Protein AF-A0AAI8KFH7-F1 (afdb_monomer)

Nearest PDB structures (foldseek):
  5vi0-assembly2_B  TM=5.224E-01  e=2.002E-01  Pseudomonas fluorescens
  5vi0-assembly1_A  TM=5.112E-01  e=5.403E-01  Pseudomonas fluorescens
  9fsm-assembly1_A  TM=3.175E-01  e=8.824E+00  Klebsiella pneumoniae

pLDDT: mean 90.83, std 9.15, range [47.81, 97.38]

Secondary structure (DSSP, 8-state):
--EEEEEEEEEETTEEEEEEEEEESSTTEEEEEEE-SSPPSSSEEEEEEEEEEPSS------EEEEEEEEEE-SS---EEEEEETTEEEEEEEPEEE-

Sequence (98 aa):
MTESKHWTATQTDTLLRVEATVTVANPGVTPLLVPSRIQDKSSNLNLDLVLEQEDGIHLAVMTDKPVVFEKDFGYPVRLVVVLHDGKAIETLRVNAQH

Foldseek 3Di:
DKDKDDWAWEDEQFKIKTKTKIWDQFPQWDWEWDFDPDADPDLETETETDIDGHDDDTDRDTDIDMYMDIDGDPDHRQKYFYDYPNHTPDIYGYHYDD

Organism: NCBI:txid157782

Radius of gyration: 14.19 Å; Cα contacts (8 Å, |Δi|>4): 234; chains: 1; bounding box: 38×22×38 Å

Structure (mmCIF, N/CA/C/O backbone):
data_AF-A0AAI8KFH7-F1
#
_entry.id   AF-A0AAI8KFH7-F1
#
loop_
_atom_site.group_PDB
_atom_site.id
_atom_site.type_symbol
_atom_site.label_atom_id
_atom_site.label_alt_id
_atom_site.label_comp_id
_atom_site.label_asym_id
_atom_site.label_entity_id
_atom_site.label_seq_id
_atom_site.pdbx_PDB_ins_code
_atom_site.Cartn_x
_atom_site.Cartn_y
_atom_site.Cartn_z
_atom_site.occupancy
_atom_site.B_iso_or_equiv
_atom_site.auth_seq_id
_atom_site.auth_comp_id
_atom_site.auth_asym_id
_atom_site.auth_atom_id
_atom_site.pdbx_PDB_model_num
ATOM 1 N N . MET A 1 1 ? -16.855 6.388 5.410 1.00 47.81 1 MET A N 1
ATOM 2 C CA . MET A 1 1 ? -15.842 7.177 4.683 1.00 47.81 1 MET A CA 1
ATOM 3 C C . MET A 1 1 ? -14.502 6.602 5.084 1.00 47.81 1 MET A C 1
ATOM 5 O O . MET A 1 1 ? -14.259 6.520 6.281 1.00 47.81 1 MET A O 1
ATOM 9 N N . THR A 1 2 ? -13.719 6.125 4.123 1.00 61.25 2 THR A N 1
A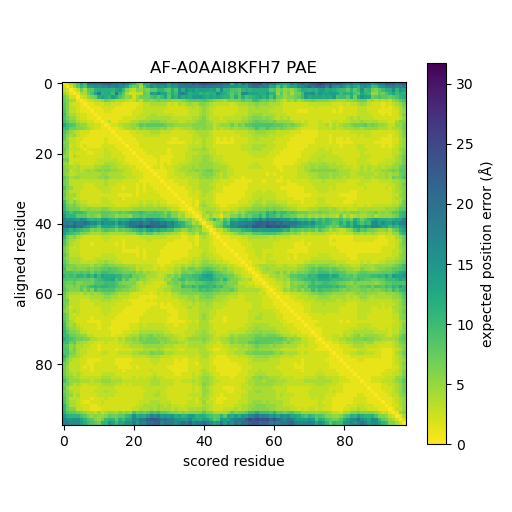TOM 10 C CA . THR A 1 2 ? -12.339 5.687 4.354 1.00 61.25 2 THR A CA 1
ATOM 11 C C . THR A 1 2 ? -11.465 6.866 3.960 1.00 61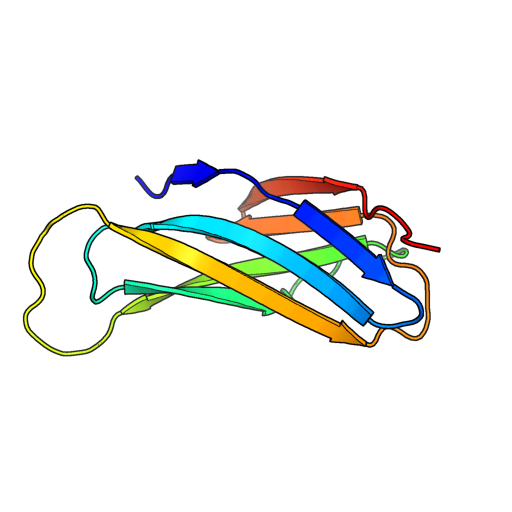.25 2 THR A C 1
ATOM 13 O O . THR A 1 2 ? -11.453 7.246 2.791 1.00 61.25 2 THR A O 1
ATOM 16 N N . GLU A 1 3 ? -10.839 7.513 4.935 1.00 79.00 3 GLU A N 1
ATOM 17 C CA . GLU A 1 3 ? -9.872 8.583 4.682 1.00 79.00 3 GLU A CA 1
ATOM 18 C C . GLU A 1 3 ? -8.470 7.971 4.670 1.00 79.00 3 GLU A C 1
ATOM 20 O O . GLU A 1 3 ? -8.208 6.985 5.357 1.00 79.00 3 GLU A O 1
ATOM 25 N N . SER A 1 4 ? -7.563 8.520 3.870 1.00 82.19 4 SER A N 1
ATOM 26 C CA . SER A 1 4 ? -6.177 8.062 3.813 1.00 82.19 4 SER A CA 1
ATOM 27 C C . SER A 1 4 ? -5.244 9.259 3.782 1.00 82.19 4 SER A C 1
ATOM 29 O O . SER A 1 4 ? -5.526 10.235 3.089 1.00 82.19 4 SER A O 1
ATOM 31 N N . LYS A 1 5 ? -4.139 9.182 4.521 1.00 85.19 5 LYS A N 1
ATOM 32 C CA . LYS A 1 5 ? -3.194 10.285 4.714 1.00 85.19 5 LYS A CA 1
ATOM 33 C C . LYS A 1 5 ? -1.755 9.780 4.723 1.00 85.19 5 LYS A C 1
ATOM 35 O O . LYS A 1 5 ? -1.492 8.624 5.052 1.00 85.19 5 LYS A O 1
ATOM 40 N N . HIS A 1 6 ? -0.830 10.685 4.406 1.00 91.12 6 HIS A N 1
ATOM 41 C CA . HIS A 1 6 ? 0.620 10.448 4.427 1.00 91.12 6 HIS A CA 1
ATOM 42 C C . HIS A 1 6 ? 1.096 9.338 3.487 1.00 91.12 6 HIS A C 1
ATOM 44 O O . HIS A 1 6 ? 2.012 8.597 3.824 1.00 91.12 6 HIS A O 1
ATOM 50 N N . TRP A 1 7 ? 0.484 9.239 2.307 1.00 94.06 7 TRP A N 1
ATOM 51 C CA . TRP A 1 7 ? 0.967 8.334 1.277 1.00 94.06 7 TRP A CA 1
ATOM 52 C C . TRP A 1 7 ? 2.389 8.683 0.845 1.00 94.06 7 TRP A C 1
ATOM 54 O O . TRP A 1 7 ? 2.678 9.822 0.468 1.00 94.06 7 TRP A O 1
ATOM 64 N N . THR A 1 8 ? 3.262 7.684 0.852 1.00 95.50 8 THR A N 1
ATOM 65 C CA . THR A 1 8 ? 4.618 7.784 0.320 1.00 95.50 8 THR A CA 1
ATOM 66 C C . THR A 1 8 ? 4.927 6.572 -0.549 1.00 95.50 8 THR A C 1
ATOM 68 O O . THR A 1 8 ? 4.395 5.480 -0.348 1.00 95.50 8 THR A O 1
ATOM 71 N N . ALA A 1 9 ? 5.772 6.784 -1.555 1.00 96.44 9 ALA A N 1
ATOM 72 C CA . ALA A 1 9 ? 6.331 5.721 -2.373 1.00 96.44 9 ALA A CA 1
ATOM 73 C C . ALA A 1 9 ? 7.831 5.970 -2.542 1.00 96.44 9 ALA A C 1
ATOM 75 O O . ALA A 1 9 ? 8.248 7.018 -3.050 1.00 96.44 9 ALA A O 1
ATOM 76 N N . THR A 1 10 ? 8.642 5.013 -2.113 1.00 95.56 10 THR A N 1
ATOM 77 C CA . THR A 1 10 ? 10.099 5.055 -2.234 1.00 95.56 10 THR A CA 1
ATOM 78 C C . THR A 1 10 ? 10.595 3.778 -2.880 1.00 95.56 10 THR A C 1
ATOM 80 O O . THR A 1 10 ? 10.028 2.705 -2.682 1.00 95.56 10 THR A O 1
ATOM 83 N N . GLN A 1 11 ? 11.650 3.891 -3.678 1.00 94.31 11 GLN A N 1
ATOM 84 C CA . GLN A 1 11 ? 12.362 2.729 -4.186 1.00 94.31 11 GLN A CA 1
ATOM 85 C C . GLN A 1 11 ? 13.836 2.855 -3.822 1.00 94.31 11 GLN A C 1
ATOM 87 O O . GLN A 1 11 ? 14.474 3.852 -4.169 1.00 94.31 11 GLN A O 1
ATOM 92 N N . THR A 1 12 ? 14.347 1.843 -3.127 1.00 93.12 12 THR A N 1
ATOM 93 C CA . THR A 1 12 ? 15.757 1.718 -2.744 1.00 93.12 12 THR A CA 1
ATOM 94 C C . THR A 1 12 ? 16.301 0.480 -3.438 1.00 93.12 12 THR A C 1
ATOM 96 O O . THR A 1 12 ? 15.806 -0.624 -3.210 1.00 93.12 12 THR A O 1
ATOM 99 N N . ASP A 1 13 ? 17.265 0.666 -4.337 1.00 89.56 13 ASP A N 1
ATOM 100 C CA . ASP A 1 13 ? 17.708 -0.359 -5.289 1.00 89.56 13 ASP A CA 1
ATOM 101 C C . ASP A 1 13 ? 16.529 -0.988 -6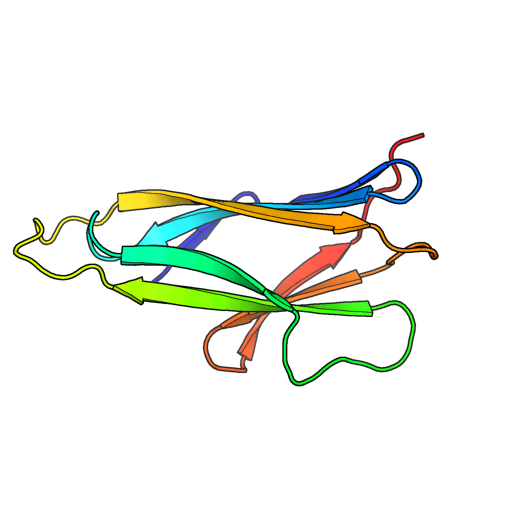.062 1.00 89.56 13 ASP A C 1
ATOM 103 O O . ASP A 1 13 ? 15.923 -0.347 -6.925 1.00 89.56 13 ASP A O 1
ATOM 107 N N . THR A 1 14 ? 16.189 -2.244 -5.763 1.00 91.69 14 THR A N 1
ATOM 108 C CA . THR A 1 14 ? 15.065 -2.970 -6.367 1.00 91.69 14 THR A CA 1
ATOM 109 C C . THR A 1 14 ? 13.796 -2.909 -5.531 1.00 91.69 14 THR A C 1
ATOM 111 O O . THR A 1 14 ? 12.714 -3.115 -6.078 1.00 91.69 14 THR A O 1
ATOM 114 N N . LEU A 1 15 ? 13.887 -2.602 -4.237 1.00 95.38 15 LEU A N 1
ATOM 115 C CA . LEU A 1 15 ? 12.758 -2.687 -3.322 1.00 95.38 15 LEU A CA 1
ATOM 116 C C . LEU A 1 15 ? 11.887 -1.437 -3.433 1.00 95.38 15 LEU A C 1
ATOM 118 O O . LEU A 1 15 ? 12.291 -0.351 -3.018 1.00 95.38 15 LEU A O 1
ATOM 122 N N . LEU A 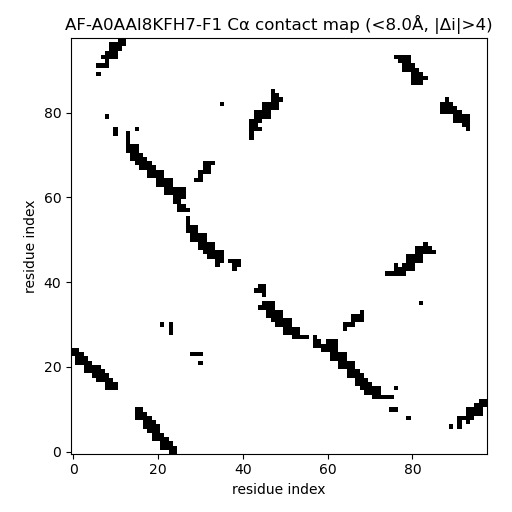1 16 ? 10.674 -1.594 -3.964 1.00 95.88 16 LEU A N 1
ATOM 123 C CA . LEU A 1 16 ? 9.635 -0.575 -3.882 1.00 95.88 16 LEU A CA 1
ATOM 124 C C . LEU A 1 16 ? 8.877 -0.740 -2.565 1.00 95.88 16 LEU A C 1
ATOM 126 O O . LEU A 1 16 ? 8.358 -1.823 -2.288 1.00 95.88 16 LEU A O 1
ATOM 130 N N . ARG A 1 17 ? 8.736 0.357 -1.823 1.00 97.12 17 ARG A N 1
ATOM 131 C CA . ARG A 1 17 ? 7.888 0.472 -0.641 1.00 97.12 17 ARG A CA 1
ATOM 132 C C . ARG A 1 17 ? 6.838 1.555 -0.850 1.00 97.12 17 ARG A C 1
ATOM 134 O O . ARG A 1 17 ? 7.155 2.669 -1.262 1.00 97.12 17 ARG A O 1
ATOM 141 N N . VAL A 1 18 ? 5.588 1.226 -0.550 1.00 97.06 18 VAL A N 1
ATOM 142 C CA . VAL A 1 18 ? 4.462 2.164 -0.530 1.00 97.06 18 VAL A CA 1
ATOM 143 C C . VAL A 1 18 ? 3.795 2.063 0.826 1.00 97.06 18 VAL A C 1
ATOM 145 O O . VAL A 1 18 ? 3.417 0.969 1.236 1.00 97.06 18 VAL A O 1
ATOM 148 N N . GLU A 1 19 ? 3.645 3.180 1.524 1.00 96.81 19 GLU A N 1
ATOM 149 C CA . GLU A 1 19 ? 3.053 3.194 2.860 1.00 96.81 19 GLU A CA 1
ATOM 150 C C . GLU A 1 19 ? 2.144 4.399 3.080 1.00 96.81 19 GLU A C 1
ATOM 152 O O . GLU A 1 19 ? 2.308 5.449 2.457 1.00 96.81 19 GLU A O 1
ATOM 157 N N . ALA A 1 20 ? 1.163 4.223 3.961 1.00 96.50 20 ALA A N 1
ATOM 158 C CA . ALA A 1 20 ? 0.242 5.270 4.378 1.00 96.50 20 ALA A CA 1
ATOM 159 C C . ALA A 1 20 ? -0.453 4.910 5.693 1.00 96.50 20 ALA A C 1
ATOM 161 O O . ALA A 1 20 ? -0.312 3.810 6.228 1.00 96.50 20 ALA A O 1
ATOM 162 N N . THR A 1 21 ? -1.264 5.842 6.190 1.00 96.25 21 THR A N 1
ATOM 163 C CA . THR A 1 21 ? -2.269 5.573 7.222 1.00 96.25 21 THR A CA 1
ATOM 164 C C . THR A 1 21 ? -3.662 5.661 6.612 1.00 96.25 21 THR A C 1
ATOM 166 O O . THR A 1 21 ? -3.996 6.655 5.966 1.00 96.25 21 THR A O 1
ATOM 169 N N . VAL A 1 22 ? -4.478 4.635 6.840 1.00 95.38 22 VAL A N 1
ATOM 170 C CA . VAL A 1 22 ? -5.862 4.533 6.371 1.00 95.38 22 VAL A CA 1
ATOM 171 C C . VAL A 1 22 ? -6.795 4.498 7.574 1.00 95.38 22 VAL A C 1
ATOM 173 O O . VAL A 1 22 ? -6.651 3.662 8.465 1.00 95.38 22 VAL A O 1
ATOM 176 N N . THR A 1 23 ? -7.772 5.396 7.595 1.00 95.12 23 THR A N 1
ATOM 177 C CA . THR A 1 23 ? -8.829 5.421 8.600 1.00 95.12 23 THR A CA 1
ATOM 178 C C . THR A 1 23 ? -9.930 4.448 8.198 1.00 95.12 23 THR A C 1
ATOM 180 O O . THR A 1 23 ? -10.629 4.649 7.203 1.00 95.12 23 THR A O 1
ATOM 183 N N . VAL A 1 24 ? -10.101 3.391 8.985 1.00 94.25 24 VAL A N 1
ATOM 184 C CA . VAL A 1 24 ? -11.101 2.341 8.777 1.00 94.25 24 VAL A CA 1
ATOM 185 C C . VAL A 1 24 ? -12.277 2.488 9.742 1.00 94.25 24 VAL A C 1
ATOM 187 O O . VAL A 1 24 ? -12.189 3.164 10.765 1.00 94.25 24 VAL A O 1
ATOM 190 N N . ALA A 1 25 ? -13.402 1.847 9.421 1.00 93.00 25 ALA A N 1
ATOM 191 C CA . ALA A 1 25 ? -14.652 2.003 10.168 1.00 93.00 25 ALA A CA 1
ATOM 192 C C . ALA A 1 25 ? -14.616 1.428 11.597 1.00 93.00 25 ALA A C 1
ATOM 194 O O . ALA A 1 25 ? -15.384 1.868 12.450 1.00 93.00 25 ALA A O 1
ATOM 195 N N . ASN A 1 26 ? -13.781 0.417 11.835 1.00 94.19 26 ASN A N 1
ATOM 196 C CA . ASN A 1 26 ? -13.618 -0.264 13.117 1.00 94.19 26 ASN A CA 1
ATOM 197 C C . ASN A 1 26 ? -12.262 -0.995 13.152 1.00 94.19 26 ASN A C 1
ATOM 199 O O . ASN A 1 26 ? -11.690 -1.259 12.089 1.00 94.19 26 ASN A O 1
ATOM 203 N N . PRO A 1 27 ? -11.742 -1.355 14.339 1.00 94.19 27 PRO A N 1
ATOM 204 C CA . PRO A 1 27 ? -10.470 -2.062 14.459 1.00 94.19 27 PRO A CA 1
ATOM 205 C C . PRO A 1 27 ? -10.476 -3.474 13.857 1.00 94.19 27 PRO A C 1
ATOM 207 O O . PRO A 1 27 ? -9.397 -4.006 13.629 1.00 94.19 27 PRO A O 1
ATOM 210 N N . GLY A 1 28 ? -11.634 -4.061 13.549 1.00 95.62 28 GLY A N 1
ATOM 211 C CA . GLY A 1 28 ? -11.738 -5.340 12.841 1.00 95.62 28 GLY A CA 1
ATOM 212 C C . GLY A 1 28 ? -11.586 -5.242 11.327 1.00 95.62 28 GLY A C 1
ATOM 213 O O . GLY A 1 28 ? -11.643 -6.254 10.647 1.00 95.62 28 GLY A O 1
ATOM 214 N N . VAL A 1 29 ? -11.416 -4.044 10.761 1.00 95.69 29 VAL A N 1
ATOM 215 C CA . VAL A 1 29 ? -11.144 -3.875 9.327 1.00 95.69 29 VAL A CA 1
ATOM 216 C C . VAL A 1 29 ? -9.649 -3.709 9.121 1.00 95.69 29 VAL A C 1
ATOM 218 O O . VAL A 1 29 ? -9.057 -2.796 9.688 1.00 95.69 29 VAL A O 1
ATOM 221 N N . THR A 1 30 ? -9.024 -4.552 8.315 1.00 95.94 30 THR A N 1
ATOM 222 C CA . THR A 1 30 ? -7.591 -4.525 8.023 1.00 95.94 30 THR A CA 1
ATOM 223 C C . THR A 1 30 ? -7.356 -4.027 6.592 1.00 95.94 30 THR A C 1
ATOM 225 O O . THR A 1 30 ? -7.802 -4.667 5.640 1.00 95.94 30 THR A O 1
ATOM 228 N N . PRO A 1 31 ? -6.705 -2.859 6.413 1.00 96.69 31 PRO A N 1
ATOM 229 C CA . PRO A 1 31 ? -6.364 -2.348 5.095 1.00 96.69 31 PRO A CA 1
ATOM 230 C C . PRO A 1 31 ? -5.130 -3.067 4.546 1.00 96.69 31 PRO A C 1
ATOM 232 O O . PRO A 1 31 ? -4.123 -3.208 5.239 1.00 96.69 31 PRO A O 1
ATOM 235 N N . LEU A 1 32 ? -5.189 -3.467 3.282 1.00 97.06 32 LEU A N 1
ATOM 236 C CA . LEU A 1 32 ? -4.104 -4.119 2.561 1.00 97.06 32 LEU A CA 1
ATOM 237 C C . LEU A 1 32 ? -3.899 -3.448 1.211 1.00 97.06 32 LEU A C 1
ATOM 239 O O . LEU A 1 32 ? -4.855 -3.090 0.530 1.00 97.06 32 LEU A O 1
ATOM 243 N N . LEU A 1 33 ? -2.641 -3.322 0.806 1.00 97.25 33 LEU A N 1
ATOM 244 C CA . LEU A 1 33 ? -2.277 -2.940 -0.550 1.00 97.25 33 LEU A CA 1
ATOM 245 C C . LEU A 1 33 ? -1.870 -4.191 -1.317 1.00 97.25 33 LEU A C 1
ATOM 247 O O . LEU A 1 33 ? -0.960 -4.912 -0.908 1.00 97.25 33 LEU A O 1
ATOM 251 N N . VAL A 1 34 ? -2.518 -4.428 -2.451 1.00 96.31 34 VAL A N 1
ATOM 252 C CA . VAL A 1 34 ? -2.213 -5.561 -3.328 1.00 96.31 34 VAL A CA 1
ATOM 253 C C . VAL A 1 34 ? -2.013 -5.080 -4.763 1.00 96.31 34 VAL A C 1
ATOM 255 O O . VAL A 1 34 ? -2.614 -4.083 -5.156 1.00 96.31 34 VAL A O 1
ATOM 258 N N . PRO A 1 35 ? -1.190 -5.748 -5.590 1.00 95.25 35 PRO A N 1
ATOM 259 C CA . PRO A 1 35 ? -1.082 -5.393 -6.999 1.00 95.25 35 PRO A CA 1
ATOM 260 C C . PRO A 1 35 ? -2.445 -5.502 -7.680 1.00 95.25 35 PRO A C 1
ATOM 262 O O . PRO A 1 35 ? -3.083 -6.556 -7.624 1.0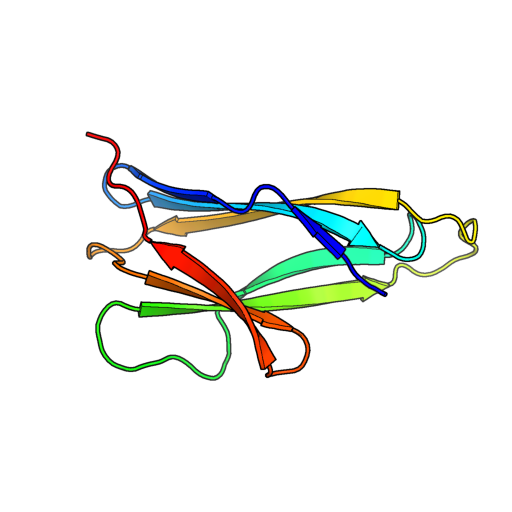0 95.25 35 PRO A O 1
ATOM 265 N N . SER A 1 36 ? -2.876 -4.430 -8.343 1.00 93.88 36 SER A N 1
ATOM 266 C CA . SER A 1 36 ? -4.167 -4.433 -9.019 1.00 93.88 36 SER A CA 1
ATOM 267 C C . SER A 1 36 ? -4.197 -5.436 -10.167 1.00 93.88 36 SER A C 1
ATOM 269 O O . SER A 1 36 ? -3.201 -5.647 -10.867 1.00 93.88 36 SER A O 1
ATOM 271 N N . ARG A 1 37 ? -5.365 -6.036 -10.413 1.00 88.12 37 ARG A N 1
ATOM 272 C CA . ARG A 1 37 ? -5.569 -6.879 -11.605 1.00 88.12 37 ARG A CA 1
ATOM 273 C C . ARG A 1 37 ? -5.435 -6.076 -12.896 1.00 88.12 37 ARG A C 1
ATOM 275 O O . ARG A 1 37 ? -5.043 -6.629 -13.921 1.00 88.12 37 ARG A O 1
ATOM 282 N N . ILE A 1 38 ? -5.771 -4.788 -12.844 1.00 83.44 38 ILE A N 1
ATOM 283 C CA . ILE A 1 38 ? -5.647 -3.867 -13.968 1.00 83.44 38 ILE A CA 1
ATOM 284 C C . ILE A 1 38 ? -4.349 -3.093 -13.778 1.00 83.44 38 ILE A C 1
ATOM 286 O O . ILE A 1 38 ? -4.279 -2.143 -13.001 1.00 83.44 38 ILE A O 1
ATOM 290 N N . GLN A 1 39 ? -3.313 -3.505 -14.499 1.00 89.06 39 GLN A N 1
ATOM 291 C CA . GLN A 1 39 ? -2.059 -2.765 -14.557 1.00 89.06 39 GLN A CA 1
ATOM 292 C C . GLN A 1 39 ? -2.056 -1.833 -15.762 1.00 89.06 39 GLN A C 1
ATOM 294 O O . GLN A 1 39 ? -2.521 -2.193 -16.847 1.00 89.06 39 GLN A O 1
ATOM 299 N N . ASP A 1 40 ? -1.511 -0.639 -15.562 1.00 76.38 40 ASP A N 1
ATOM 300 C CA . ASP A 1 40 ? -1.182 0.246 -16.667 1.00 76.38 40 ASP A CA 1
ATOM 301 C C . ASP A 1 40 ? 0.046 -0.295 -17.419 1.00 76.38 40 ASP A C 1
ATOM 303 O O . ASP A 1 40 ? 0.895 -1.004 -16.870 1.00 76.38 40 ASP A O 1
ATOM 307 N N . LYS A 1 41 ? 0.147 0.023 -18.706 1.00 65.62 41 LYS A N 1
ATOM 308 C CA . LYS A 1 41 ? 1.338 -0.275 -19.496 1.00 65.62 41 LYS A CA 1
ATOM 309 C C . LYS A 1 41 ? 2.281 0.912 -19.343 1.00 65.62 41 LYS A C 1
ATOM 311 O O . LYS A 1 41 ? 1.860 2.041 -19.560 1.00 65.62 41 LYS A O 1
ATOM 316 N N . SER A 1 42 ? 3.566 0.636 -19.095 1.00 67.75 42 SER A N 1
ATOM 317 C CA . SER A 1 42 ? 4.693 1.594 -18.975 1.00 67.75 42 SER A CA 1
ATOM 318 C C . SER A 1 42 ? 5.033 2.003 -17.536 1.00 67.75 42 SER A C 1
ATOM 320 O O . SER A 1 42 ? 4.514 2.995 -17.054 1.00 67.75 42 SER A O 1
ATOM 322 N N . SER A 1 43 ? 5.948 1.274 -16.874 1.00 77.00 43 SER A N 1
ATOM 323 C CA . SER A 1 43 ? 6.653 1.630 -15.610 1.00 77.00 43 SER A CA 1
ATOM 324 C C . SER A 1 43 ? 5.825 2.185 -14.432 1.00 77.00 43 SER A C 1
ATOM 326 O O . SER A 1 43 ? 6.403 2.634 -13.439 1.00 77.00 43 SER A O 1
ATOM 328 N N . ASN A 1 44 ? 4.503 2.131 -14.528 1.00 88.69 44 ASN A N 1
ATOM 329 C CA . ASN A 1 44 ? 3.535 2.516 -13.521 1.00 88.69 44 ASN A CA 1
ATOM 330 C C . ASN A 1 44 ? 3.057 1.247 -12.819 1.00 88.69 44 ASN A C 1
ATOM 332 O O . ASN A 1 44 ? 2.930 0.194 -13.448 1.00 88.69 44 ASN A O 1
ATOM 336 N N . LEU A 1 45 ? 2.796 1.353 -11.523 1.00 94.06 45 LEU A N 1
ATOM 337 C CA . LEU A 1 45 ? 2.243 0.271 -10.728 1.00 94.06 45 LEU A CA 1
ATOM 338 C C . LEU A 1 45 ? 0.886 0.691 -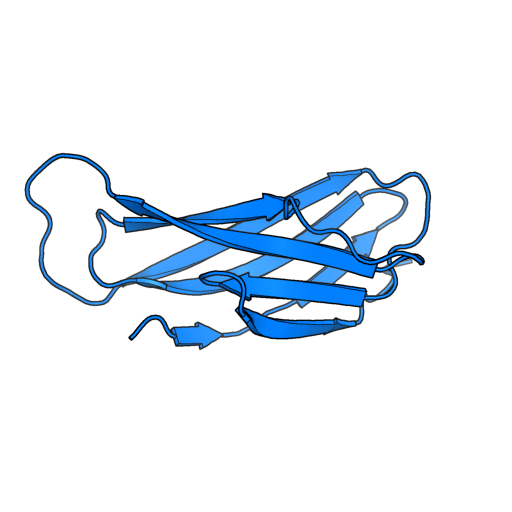10.177 1.00 94.06 45 LEU A C 1
ATOM 340 O O . LEU A 1 45 ? 0.783 1.688 -9.468 1.00 94.06 45 LEU A O 1
ATOM 344 N N . ASN A 1 46 ? -0.137 -0.107 -10.448 1.00 95.50 46 ASN A N 1
ATOM 345 C CA . ASN A 1 46 ? -1.434 0.074 -9.814 1.00 95.50 46 ASN A CA 1
ATOM 346 C C . ASN A 1 46 ? -1.528 -0.844 -8.594 1.00 95.50 46 ASN A C 1
ATOM 348 O O . ASN A 1 46 ? -1.289 -2.052 -8.708 1.00 95.50 46 ASN A O 1
ATOM 352 N N . LEU A 1 47 ? -1.897 -0.285 -7.445 1.00 96.56 47 LEU A N 1
ATOM 353 C CA . LEU A 1 47 ? -2.182 -1.025 -6.219 1.00 96.56 47 LEU A CA 1
ATOM 354 C C . LEU A 1 47 ? -3.657 -0.858 -5.859 1.00 96.56 47 LEU A C 1
ATOM 356 O O . LEU A 1 47 ? -4.149 0.263 -5.834 1.00 96.56 47 LEU A O 1
ATOM 360 N N . ASP A 1 48 ? -4.345 -1.952 -5.555 1.00 96.88 48 ASP A N 1
ATOM 361 C CA . ASP A 1 48 ? -5.677 -1.916 -4.960 1.00 96.88 48 ASP A CA 1
ATOM 362 C C . ASP A 1 48 ? -5.539 -1.856 -3.430 1.00 96.88 48 ASP A C 1
ATOM 364 O O . ASP A 1 48 ? -4.874 -2.698 -2.821 1.00 96.88 48 ASP A O 1
ATOM 368 N N . LEU A 1 49 ? -6.177 -0.864 -2.812 1.00 96.62 49 LEU A N 1
ATOM 369 C CA . LEU A 1 49 ? -6.454 -0.811 -1.384 1.00 96.62 49 LEU A CA 1
ATOM 370 C C . LEU A 1 49 ? -7.689 -1.672 -1.112 1.00 96.62 49 LEU A C 1
ATOM 372 O O . LEU A 1 49 ? -8.809 -1.302 -1.466 1.00 96.62 49 LEU A O 1
ATOM 376 N N . VAL A 1 50 ? -7.474 -2.818 -0.479 1.00 96.19 50 VAL A N 1
ATOM 377 C CA . VAL A 1 50 ? -8.515 -3.763 -0.075 1.00 96.19 50 VAL A CA 1
ATOM 378 C C . VAL A 1 50 ? -8.734 -3.635 1.425 1.00 96.19 50 VAL A C 1
ATOM 380 O O . VAL A 1 50 ? -7.780 -3.534 2.193 1.00 96.19 50 VAL A O 1
ATOM 383 N N . LEU A 1 51 ? -9.996 -3.625 1.848 1.00 95.31 51 LEU A N 1
ATOM 384 C CA . LEU A 1 51 ? -10.375 -3.625 3.256 1.00 95.31 51 LEU A CA 1
ATOM 385 C C . LEU A 1 51 ? -10.926 -5.005 3.606 1.00 95.31 51 LEU A C 1
ATOM 387 O O . LEU A 1 51 ? -12.032 -5.355 3.196 1.00 95.31 51 LEU A O 1
ATOM 391 N N . GLU A 1 52 ? -10.156 -5.788 4.348 1.00 94.94 52 GLU A N 1
ATOM 392 C CA . GLU A 1 52 ? -10.588 -7.103 4.816 1.00 94.94 52 GLU A CA 1
ATOM 393 C C . GLU A 1 52 ? -11.254 -6.967 6.181 1.00 94.94 52 GLU A C 1
ATOM 395 O O . GLU A 1 52 ? -10.711 -6.335 7.084 1.00 94.94 52 GLU A O 1
ATOM 400 N N . GLN A 1 53 ? -12.450 -7.526 6.336 1.00 93.19 53 GLN A N 1
ATOM 401 C CA . GLN A 1 53 ? -13.150 -7.531 7.614 1.00 93.19 53 GLN A CA 1
ATOM 402 C C . GLN A 1 53 ? -12.868 -8.840 8.350 1.00 93.19 53 GLN A C 1
ATOM 404 O O . GLN A 1 53 ? -13.116 -9.919 7.821 1.00 93.19 53 GLN A O 1
ATOM 409 N N . GLU A 1 54 ? -12.373 -8.728 9.576 1.00 91.88 54 GLU A N 1
ATOM 410 C CA . GLU A 1 54 ? -12.211 -9.843 10.497 1.00 91.88 54 GLU A CA 1
ATOM 411 C C . GLU A 1 54 ? -13.562 -10.249 11.091 1.00 91.88 54 GLU A C 1
ATOM 413 O O . GLU A 1 54 ? -14.403 -9.404 11.420 1.00 91.88 54 GLU A O 1
ATOM 418 N N . ASP A 1 55 ? -13.741 -11.553 11.287 1.00 89.56 55 ASP A N 1
ATOM 419 C CA . ASP A 1 55 ? -14.906 -12.091 11.978 1.00 89.56 55 ASP A CA 1
ATOM 420 C C . ASP A 1 55 ? -14.950 -11.624 13.445 1.00 89.56 55 ASP A C 1
ATOM 422 O O . ASP A 1 55 ? -13.925 -11.409 14.096 1.00 89.56 55 ASP A O 1
ATOM 426 N N . GLY A 1 56 ? -16.161 -11.497 13.993 1.00 88.88 56 GLY A N 1
ATOM 427 C CA . GLY A 1 56 ? -16.386 -11.172 15.403 1.00 88.88 56 GLY A CA 1
ATOM 428 C C . GLY A 1 56 ? -17.029 -9.808 15.649 1.00 88.88 56 GLY A C 1
ATOM 429 O O . GLY A 1 56 ? -17.478 -9.114 14.738 1.00 88.88 56 GLY A O 1
ATOM 430 N N . ILE A 1 57 ? -17.137 -9.451 16.931 1.00 88.75 57 ILE A N 1
ATOM 431 C CA . ILE A 1 57 ? -17.747 -8.194 17.372 1.00 88.75 57 ILE A CA 1
ATOM 432 C C . ILE A 1 57 ? -16.639 -7.172 17.590 1.00 88.75 57 ILE A C 1
ATOM 434 O O . ILE A 1 57 ? -15.827 -7.310 18.503 1.00 88.75 57 ILE A O 1
ATOM 438 N N . HIS A 1 58 ? -16.661 -6.114 16.786 1.00 90.81 58 HIS A N 1
ATOM 439 C CA . HIS A 1 58 ? -15.719 -5.003 16.869 1.00 90.81 58 HIS A CA 1
ATOM 440 C C . HIS A 1 58 ? -16.448 -3.726 17.270 1.00 90.81 58 HIS A C 1
ATOM 442 O O . HIS A 1 58 ? -17.598 -3.500 16.889 1.00 90.81 58 HIS A O 1
ATOM 448 N N . LEU A 1 59 ? -15.780 -2.869 18.040 1.00 90.38 59 LEU A N 1
ATOM 449 C CA . LEU A 1 59 ? -16.330 -1.563 18.397 1.00 90.38 59 LEU A CA 1
ATOM 450 C C . LEU A 1 59 ? -16.503 -0.710 17.137 1.00 90.38 59 LEU A C 1
ATOM 452 O O . LEU A 1 59 ? -15.581 -0.598 16.334 1.00 90.38 59 LEU A O 1
ATOM 456 N N . ALA A 1 60 ? -17.660 -0.069 16.978 1.00 90.62 60 ALA A N 1
ATOM 457 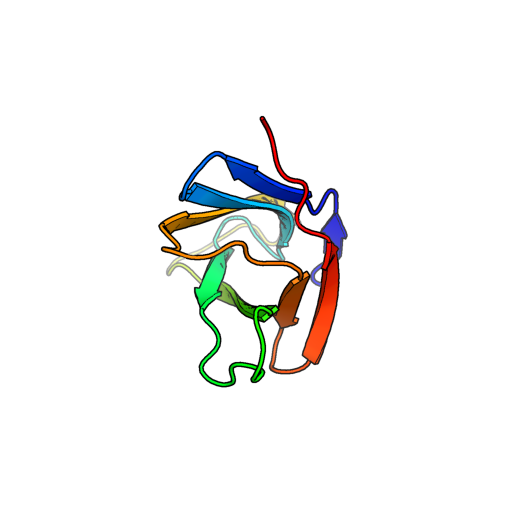C CA . ALA A 1 60 ? -17.945 0.825 15.855 1.00 90.62 60 ALA A CA 1
ATOM 458 C C . ALA A 1 60 ? -17.253 2.190 16.035 1.00 90.62 60 ALA A C 1
ATOM 460 O O . ALA A 1 60 ? -17.905 3.215 16.227 1.00 90.62 60 ALA A O 1
ATOM 461 N N . VAL A 1 61 ? -15.919 2.186 16.029 1.00 94.25 61 VAL A N 1
ATOM 462 C CA . VAL A 1 61 ? -15.073 3.367 16.217 1.00 94.25 61 VAL A CA 1
ATOM 463 C C . VAL A 1 61 ? -14.077 3.497 15.073 1.00 94.25 61 VAL A C 1
ATOM 465 O O . VAL A 1 61 ? -13.323 2.570 14.774 1.00 94.25 61 VAL A O 1
ATOM 468 N N . MET A 1 62 ? -14.048 4.674 14.446 1.00 94.19 62 MET A N 1
ATOM 469 C CA . MET A 1 62 ? -13.078 4.961 13.393 1.00 94.19 62 MET A CA 1
ATOM 470 C C . MET A 1 62 ? -11.660 4.806 13.938 1.00 94.19 62 MET A C 1
ATOM 472 O O . MET A 1 62 ? -11.333 5.339 14.997 1.00 94.19 62 MET A O 1
ATOM 476 N N . THR A 1 63 ? -10.842 4.037 13.229 1.00 94.69 63 THR A N 1
ATOM 477 C CA . THR A 1 63 ? -9.507 3.643 13.682 1.00 94.69 63 THR A CA 1
ATOM 478 C C . THR A 1 63 ? -8.506 3.884 12.566 1.00 94.69 63 THR A C 1
ATOM 480 O O . THR A 1 63 ? -8.715 3.441 11.441 1.00 94.69 63 THR A O 1
ATOM 483 N N . ASP A 1 64 ? -7.409 4.565 12.877 1.00 95.88 64 ASP A N 1
ATOM 484 C CA . ASP A 1 64 ? -6.285 4.716 11.959 1.00 95.88 64 ASP A CA 1
ATOM 485 C C . ASP A 1 64 ? -5.442 3.438 11.966 1.00 95.88 64 ASP A C 1
ATOM 487 O O . ASP A 1 64 ? -4.999 2.982 13.022 1.00 95.88 64 ASP A O 1
ATOM 491 N N . LYS A 1 65 ? -5.209 2.862 10.786 1.00 95.31 65 LYS A N 1
ATOM 492 C CA . LYS A 1 65 ? -4.347 1.694 10.604 1.00 95.31 65 LYS A CA 1
ATOM 493 C C . LYS A 1 65 ? -3.260 1.974 9.567 1.00 95.31 65 LYS A C 1
ATOM 495 O O . LYS A 1 65 ? -3.556 2.563 8.524 1.00 95.31 65 LYS A O 1
ATOM 500 N N . PRO A 1 66 ? -2.009 1.557 9.822 1.00 96.25 66 PRO A N 1
ATOM 501 C CA . PRO A 1 66 ? -0.968 1.631 8.812 1.00 96.25 66 PRO A CA 1
ATOM 502 C C . PRO A 1 66 ? -1.253 0.617 7.703 1.00 96.25 66 PRO A C 1
ATOM 504 O O . PRO A 1 66 ? -1.775 -0.468 7.957 1.00 96.25 66 PRO A O 1
ATOM 507 N N . VAL A 1 67 ? -0.864 0.961 6.482 1.00 96.75 67 VAL A N 1
ATOM 508 C CA . VAL A 1 67 ? -0.822 0.032 5.355 1.00 96.75 67 VAL A CA 1
ATOM 509 C C . VAL A 1 67 ? 0.538 0.141 4.687 1.00 96.75 67 VAL A C 1
ATOM 511 O O . VAL A 1 67 ? 1.066 1.242 4.533 1.00 96.75 67 VAL A O 1
ATOM 514 N N . VAL A 1 68 ? 1.117 -1.004 4.329 1.00 97.19 68 VAL A N 1
ATOM 515 C CA . VAL A 1 68 ? 2.442 -1.091 3.711 1.00 97.19 68 VAL A CA 1
ATOM 516 C C . VAL A 1 68 ? 2.402 -2.129 2.596 1.00 97.19 68 VAL A C 1
ATOM 518 O O . VAL A 1 68 ? 1.859 -3.219 2.767 1.00 97.19 68 VAL A O 1
ATOM 521 N N . PHE A 1 69 ? 2.992 -1.783 1.460 1.00 97.38 69 PHE A N 1
ATOM 522 C CA . PHE A 1 69 ? 3.294 -2.682 0.360 1.00 97.38 69 PHE A CA 1
ATOM 523 C C . PHE A 1 69 ? 4.790 -2.647 0.095 1.00 97.38 69 PHE A C 1
ATOM 525 O O . PHE A 1 69 ? 5.350 -1.574 -0.120 1.00 97.38 69 PHE A O 1
ATOM 532 N N . GLU A 1 70 ? 5.418 -3.816 0.062 1.00 96.81 70 GLU A N 1
ATOM 533 C CA . GLU A 1 70 ? 6.833 -3.972 -0.258 1.00 96.81 70 GLU A CA 1
ATOM 534 C C . GLU A 1 70 ? 7.006 -5.066 -1.306 1.00 96.81 70 GLU A C 1
ATOM 536 O O . GLU A 1 70 ? 6.455 -6.164 -1.176 1.00 96.81 70 GLU A O 1
ATOM 541 N N . LYS A 1 71 ? 7.751 -4.762 -2.371 1.00 95.81 71 LYS A N 1
ATOM 542 C CA . LYS A 1 71 ? 8.060 -5.735 -3.420 1.00 95.81 71 LYS A CA 1
ATOM 543 C C . LYS A 1 71 ? 9.292 -5.331 -4.220 1.00 95.81 71 LYS A C 1
ATOM 545 O O . LYS A 1 71 ? 9.449 -4.166 -4.577 1.00 95.81 71 LYS A O 1
ATOM 550 N N . ASP A 1 72 ? 10.107 -6.318 -4.578 1.00 95.12 72 ASP A N 1
ATOM 551 C CA . ASP A 1 72 ? 11.203 -6.130 -5.522 1.00 95.12 72 ASP A CA 1
ATOM 552 C C . ASP A 1 72 ? 10.708 -5.944 -6.959 1.00 95.12 72 ASP A C 1
ATOM 554 O O . ASP A 1 72 ? 9.921 -6.734 -7.497 1.00 95.12 72 ASP A O 1
ATOM 558 N N . PHE A 1 73 ? 11.246 -4.921 -7.611 1.00 89.62 73 PHE A N 1
ATOM 559 C CA . PHE A 1 73 ? 11.106 -4.659 -9.031 1.00 89.62 73 PHE A CA 1
ATOM 560 C C . PHE A 1 73 ? 12.490 -4.618 -9.676 1.00 89.62 73 PHE A C 1
ATOM 562 O O . PHE A 1 73 ? 13.368 -3.866 -9.268 1.00 89.62 73 PHE A O 1
ATOM 569 N N . GLY A 1 74 ? 12.670 -5.389 -10.752 1.00 87.88 74 GLY A N 1
ATOM 570 C CA . GLY A 1 74 ? 13.897 -5.369 -11.563 1.00 87.88 74 GLY A CA 1
ATOM 571 C C . GLY A 1 74 ? 14.044 -4.123 -12.447 1.00 87.88 74 GLY A C 1
ATOM 572 O O . GLY A 1 74 ? 14.878 -4.099 -13.347 1.00 87.88 74 GLY A O 1
ATOM 573 N N . TYR A 1 75 ? 13.192 -3.117 -12.251 1.00 88.25 75 TYR A N 1
ATOM 574 C CA . TYR A 1 75 ? 13.183 -1.864 -12.990 1.00 88.25 75 TYR A CA 1
ATOM 575 C C . TYR A 1 75 ? 12.704 -0.721 -12.082 1.00 88.25 75 TYR A C 1
ATOM 577 O O . TYR A 1 75 ? 11.957 -0.967 -11.129 1.00 88.25 75 TYR A O 1
ATOM 585 N N . PRO A 1 76 ? 13.086 0.535 -12.377 1.00 89.62 76 PRO A N 1
ATOM 586 C CA . PRO A 1 76 ? 12.590 1.685 -11.636 1.00 89.62 76 PRO A CA 1
ATOM 587 C C . PRO A 1 76 ? 11.098 1.902 -11.918 1.00 89.62 76 PRO A C 1
ATOM 589 O O . PRO A 1 76 ? 10.689 2.118 -13.067 1.00 89.62 76 PRO A O 1
ATOM 592 N N . VAL A 1 77 ? 10.287 1.856 -10.866 1.00 92.31 77 VAL A N 1
ATOM 593 C CA . VAL A 1 77 ? 8.868 2.221 -10.900 1.00 92.31 77 VAL A CA 1
ATOM 594 C C . VAL A 1 77 ? 8.789 3.740 -10.809 1.00 92.31 77 VAL A C 1
ATOM 596 O O . VAL A 1 77 ? 9.438 4.343 -9.964 1.00 92.31 77 VAL A O 1
ATOM 599 N N . ARG A 1 78 ? 8.039 4.388 -11.705 1.00 92.00 78 ARG A N 1
ATOM 600 C CA . ARG A 1 78 ? 7.976 5.864 -11.754 1.00 92.00 78 ARG A CA 1
ATOM 601 C C . ARG A 1 78 ? 6.794 6.421 -10.983 1.00 92.00 78 ARG A C 1
ATOM 603 O O . ARG A 1 78 ? 6.901 7.460 -10.331 1.00 92.00 78 ARG A O 1
ATOM 610 N N . LEU A 1 79 ? 5.661 5.743 -11.108 1.00 93.81 79 LEU A N 1
ATOM 611 C CA . LEU A 1 79 ? 4.397 6.155 -10.526 1.00 93.81 79 LEU A CA 1
ATOM 612 C C . LEU A 1 79 ? 3.721 4.960 -9.877 1.00 93.81 79 LEU A C 1
ATOM 614 O O . LEU A 1 79 ? 3.743 3.853 -10.419 1.00 93.81 79 LEU A O 1
ATOM 618 N N . VAL A 1 80 ? 3.083 5.224 -8.745 1.00 95.38 80 VAL A N 1
ATOM 619 C CA . VAL A 1 80 ? 2.151 4.302 -8.108 1.00 95.38 80 VAL A CA 1
ATOM 620 C C . VAL A 1 80 ? 0.779 4.952 -8.100 1.00 95.38 80 VAL A C 1
ATOM 622 O O . VAL A 1 80 ? 0.630 6.069 -7.611 1.00 95.38 80 VAL A O 1
ATOM 625 N N . VAL A 1 81 ? -0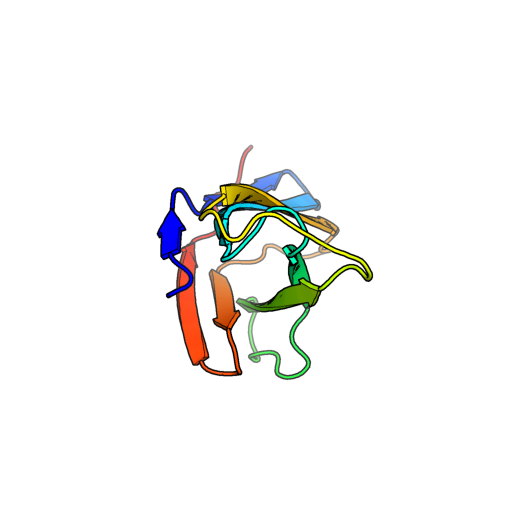.223 4.262 -8.628 1.00 95.31 81 VAL A N 1
ATOM 626 C CA . VAL A 1 81 ? -1.623 4.675 -8.512 1.00 95.31 81 VAL A CA 1
ATOM 627 C C . VAL A 1 81 ? -2.286 3.770 -7.491 1.00 95.31 81 VAL A C 1
ATOM 629 O O . VAL A 1 81 ? -2.279 2.549 -7.647 1.00 95.31 81 VAL A O 1
ATOM 632 N N . VAL A 1 82 ? -2.859 4.364 -6.448 1.00 95.62 82 VAL A N 1
ATOM 633 C CA . VAL A 1 82 ? -3.641 3.624 -5.458 1.00 95.62 82 VAL A CA 1
ATOM 634 C C . VAL A 1 82 ? -5.104 3.692 -5.859 1.00 95.62 82 VAL A C 1
ATOM 636 O O . VAL A 1 82 ? -5.665 4.774 -6.047 1.00 95.62 82 VAL A O 1
ATOM 639 N N . LEU A 1 83 ? -5.715 2.525 -6.001 1.00 95.00 83 LEU A N 1
ATOM 640 C CA . LEU A 1 83 ? -7.103 2.329 -6.372 1.00 95.00 83 LEU A CA 1
ATOM 641 C C . LEU A 1 83 ? -7.893 1.842 -5.155 1.00 95.00 83 LEU A C 1
ATOM 643 O O . LEU A 1 83 ? -7.407 1.024 -4.386 1.00 95.00 83 LEU A O 1
ATOM 647 N N . HIS A 1 84 ? -9.130 2.291 -5.000 1.00 93.62 84 HIS A N 1
ATOM 648 C CA . HIS A 1 84 ? -10.101 1.709 -4.075 1.00 93.62 84 HIS A CA 1
ATOM 649 C C . HIS A 1 84 ? -11.412 1.517 -4.834 1.00 93.62 84 HIS A C 1
ATOM 651 O O . HIS A 1 84 ? -11.881 2.440 -5.505 1.00 93.62 84 HIS A O 1
ATOM 657 N N . ASP A 1 85 ? -11.973 0.308 -4.795 1.00 91.38 85 ASP A N 1
ATOM 658 C CA . ASP A 1 85 ? -13.147 -0.081 -5.593 1.00 91.38 85 ASP A CA 1
ATOM 659 C C . ASP A 1 85 ? -13.008 0.268 -7.091 1.00 91.38 85 ASP A C 1
ATOM 661 O O . ASP A 1 85 ? -13.932 0.773 -7.736 1.00 91.38 85 ASP A O 1
ATOM 665 N N . GLY A 1 86 ? -11.808 0.052 -7.647 1.00 90.00 86 GLY A N 1
ATOM 666 C CA . GLY A 1 86 ? -11.485 0.329 -9.051 1.00 90.00 86 GLY A CA 1
ATOM 667 C C . GLY A 1 86 ? -11.345 1.814 -9.410 1.00 90.00 86 GLY A C 1
ATOM 668 O O . GLY A 1 86 ? -11.216 2.142 -10.589 1.00 90.00 86 GLY A O 1
ATOM 669 N N . LYS A 1 87 ? -11.367 2.724 -8.429 1.00 91.75 87 LYS A N 1
ATOM 670 C CA . LYS A 1 87 ? -11.204 4.170 -8.635 1.00 91.75 87 LYS A CA 1
ATOM 671 C C . LYS A 1 87 ? -9.889 4.650 -8.048 1.00 91.75 87 LYS A C 1
ATOM 673 O O . LYS A 1 87 ? -9.577 4.316 -6.912 1.00 91.75 87 LYS A O 1
ATOM 678 N N . ALA A 1 88 ? -9.157 5.475 -8.791 1.00 93.00 88 ALA A N 1
ATOM 679 C CA . ALA A 1 88 ? -7.956 6.118 -8.270 1.00 93.00 88 ALA A CA 1
ATOM 680 C C . ALA A 1 88 ? -8.306 7.049 -7.107 1.00 93.00 88 ALA A C 1
ATOM 682 O O . ALA A 1 88 ? -9.139 7.945 -7.257 1.00 93.00 88 ALA A O 1
ATOM 683 N N . ILE A 1 89 ? -7.667 6.810 -5.964 1.00 94.00 89 ILE A N 1
ATOM 684 C CA . ILE A 1 89 ? -7.771 7.646 -4.766 1.00 94.00 89 ILE A CA 1
ATOM 685 C C . ILE A 1 89 ? -6.498 8.452 -4.525 1.00 94.00 89 ILE A C 1
ATOM 687 O O . ILE A 1 89 ? -6.568 9.502 -3.902 1.00 94.00 89 ILE A O 1
ATOM 691 N N . GLU A 1 90 ? -5.358 7.988 -5.043 1.00 94.62 90 GLU A N 1
ATOM 692 C CA . GLU A 1 90 ? -4.078 8.671 -4.889 1.00 94.62 90 GLU A CA 1
ATOM 693 C C . GLU A 1 90 ? -3.129 8.347 -6.052 1.00 94.62 90 GLU A C 1
ATOM 695 O O . GLU A 1 90 ? -3.212 7.280 -6.668 1.00 94.62 90 GLU A O 1
ATOM 700 N N . THR A 1 91 ? -2.218 9.269 -6.370 1.00 94.62 91 THR A N 1
ATOM 701 C CA . THR A 1 91 ? -1.151 9.048 -7.357 1.00 94.62 91 THR A CA 1
ATOM 702 C C . THR A 1 91 ? 0.180 9.557 -6.824 1.00 94.62 91 THR A C 1
ATOM 704 O O . THR A 1 91 ? 0.379 10.750 -6.611 1.00 94.62 91 THR A O 1
ATOM 707 N N . LEU A 1 92 ? 1.126 8.639 -6.664 1.00 94.62 92 LEU A N 1
ATOM 708 C CA . LEU A 1 92 ? 2.407 8.874 -6.018 1.00 94.62 92 LEU A CA 1
ATOM 709 C C . LEU A 1 92 ? 3.528 8.849 -7.043 1.00 94.62 92 LEU A C 1
ATOM 711 O O . LEU A 1 92 ? 3.639 7.921 -7.845 1.00 94.62 92 LEU A O 1
ATOM 715 N N . ARG A 1 93 ? 4.408 9.847 -6.973 1.00 94.44 93 ARG A N 1
ATOM 716 C CA . ARG A 1 93 ? 5.726 9.755 -7.602 1.00 94.44 93 ARG A CA 1
ATOM 717 C C . ARG A 1 93 ? 6.633 8.931 -6.710 1.00 94.44 93 ARG A C 1
ATOM 719 O O . ARG A 1 93 ? 6.734 9.206 -5.517 1.00 94.44 93 ARG A O 1
ATOM 726 N N . VAL A 1 94 ? 7.291 7.947 -7.307 1.00 93.31 94 VAL A N 1
ATOM 727 C CA . VAL A 1 94 ? 8.279 7.140 -6.599 1.00 93.31 94 VAL A CA 1
ATOM 728 C C . VAL A 1 94 ? 9.566 7.943 -6.503 1.00 93.31 94 VAL A C 1
ATOM 730 O O . VAL A 1 94 ? 10.141 8.343 -7.518 1.00 93.31 94 VAL A O 1
ATOM 733 N N . ASN A 1 95 ? 10.010 8.186 -5.275 1.00 88.06 95 ASN A N 1
ATOM 734 C CA . ASN A 1 95 ? 11.299 8.814 -5.033 1.00 88.06 95 ASN A CA 1
ATOM 735 C C . ASN A 1 95 ? 12.375 7.726 -4.986 1.00 88.06 95 ASN A C 1
ATOM 737 O O . ASN A 1 95 ? 12.269 6.784 -4.199 1.00 88.06 95 ASN A O 1
ATOM 741 N N . ALA A 1 96 ? 13.409 7.864 -5.815 1.00 76.25 96 ALA A N 1
ATOM 742 C CA . ALA A 1 96 ? 14.600 7.036 -5.697 1.00 76.25 96 ALA A CA 1
ATOM 743 C C . ALA A 1 96 ? 15.366 7.455 -4.436 1.00 76.25 96 ALA A C 1
ATOM 745 O O . ALA A 1 96 ? 15.705 8.632 -4.281 1.00 76.25 96 ALA A O 1
ATOM 746 N N . GLN A 1 97 ? 15.617 6.510 -3.534 1.00 64.69 97 GLN A N 1
ATOM 747 C CA . GLN A 1 97 ? 16.566 6.697 -2.442 1.00 64.69 97 GLN A CA 1
ATOM 748 C C . GLN A 1 97 ? 17.886 6.046 -2.867 1.00 64.69 97 GLN A C 1
ATOM 750 O O . GLN A 1 97 ? 17.940 4.837 -3.083 1.00 64.69 97 GLN A O 1
ATOM 755 N N . HIS A 1 98 ? 18.896 6.893 -3.081 1.00 54.62 98 HIS A N 1
ATOM 756 C CA . HIS A 1 98 ? 20.272 6.524 -3.422 1.00 54.62 98 HIS A CA 1
ATOM 757 C C . HIS A 1 98 ? 21.125 6.352 -2.168 1.00 54.62 98 HIS A C 1
ATOM 759 O O . HIS A 1 98 ? 20.880 7.106 -1.196 1.00 54.62 98 HIS A O 1
#

Solvent-accessible surface area (backbone atoms only — not comparable to full-atom values): 5556 Å² total; per-residue (Å²): 129,76,51,72,47,75,74,48,34,39,29,46,91,42,40,35,39,36,38,32,39,37,32,30,68,19,77,42,44,47,61,40,54,40,80,34,93,69,64,62,87,76,56,39,44,32,29,31,52,43,75,46,74,55,88,80,92,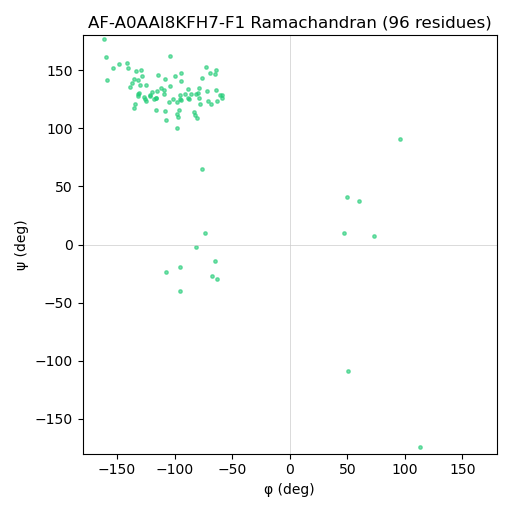58,66,91,40,77,32,81,39,72,34,67,36,77,50,79,36,102,60,82,60,51,35,39,37,36,22,44,95,90,37,80,78,47,76,38,65,40,42,78,53,130

Mean predicted aligned error: 4.48 Å